Protein AF-A0A535IR71-F1 (afdb_monomer)

Nearest PDB structures (foldseek):
  3nxh-assembly1_A  TM=4.985E-01  e=1.484E-01  Bacillus subtilis subsp. subtilis str. 168
  2p1j-assembly1_A  TM=2.861E-01  e=2.298E-01  Thermotoga maritima MSB8
  2aaj-assembly1_A  TM=6.802E-01  e=7.595E+00  Pseudomonas pavonaceae

Sequence (160 aa):
TYLVLQQDSAELRATGGFIGSIGYLSFDHGKMSPFQPENVYTIDDKSPGGVAPPAPLEKTFHLKTWTLRDSNWSPDFAAAAKQAEFFLQREANKKVDGVIAIDPFFISKILTVTGPVQVPETGDVVDANTFFTTTLNRVEVDPAVGKRFLSYAAKAMFAH

Mean predicted aligned error: 4.23 Å

Secondary structure (DSSP, 8-state):
-EEEEEEETTS--TTSSEEEEEEEE-EETTEEPPPEEEETHHHHTT-SSPBPPPHHHHHHH--SSB-GGGGGGSSSHHHHHHHHHHHHHHHH----SEEEEE-HHHHHHHHHHH--EEETTTTEEE-TTTHHHHHHHHHHH-HHHHHHHHHHHHHHHT--

Structure (mmCIF, N/CA/C/O backbone):
data_AF-A0A535IR71-F1
#
_entry.id   AF-A0A535IR71-F1
#
loop_
_atom_site.group_PDB
_atom_site.id
_atom_site.type_symbol
_atom_site.label_atom_id
_atom_site.label_alt_id
_atom_site.label_comp_id
_atom_site.label_asym_id
_atom_site.label_entity_id
_atom_site.label_seq_id
_atom_site.pdbx_PDB_ins_code
_atom_site.Cartn_x
_atom_site.Cartn_y
_atom_site.Cartn_z
_atom_site.occupancy
_atom_site.B_iso_or_equiv
_atom_site.auth_seq_id
_atom_site.auth_comp_id
_atom_site.auth_asym_id
_atom_site.auth_atom_id
_atom_site.pdbx_PDB_model_num
ATOM 1 N N . THR A 1 1 ? 0.604 -16.572 1.185 1.00 94.19 1 THR A N 1
ATOM 2 C CA . THR A 1 1 ? 0.797 -15.167 1.591 1.00 94.19 1 THR A CA 1
ATOM 3 C C . THR A 1 1 ? 0.439 -14.237 0.458 1.00 94.19 1 THR A C 1
ATOM 5 O O . THR A 1 1 ? 0.900 -14.450 -0.651 1.00 94.19 1 THR A O 1
ATOM 8 N N . TYR A 1 2 ? -0.336 -13.196 0.739 1.00 96.31 2 TYR A N 1
ATOM 9 C CA . TYR A 1 2 ? -0.719 -12.136 -0.188 1.00 96.31 2 TYR A CA 1
ATOM 10 C C . TYR A 1 2 ? 0.106 -10.875 0.069 1.00 96.31 2 TYR A C 1
ATOM 12 O O . TYR A 1 2 ? 0.381 -10.545 1.226 1.00 96.31 2 TYR A O 1
ATOM 20 N N . LEU A 1 3 ? 0.471 -10.167 -0.998 1.00 97.19 3 LEU A N 1
ATOM 21 C CA . LEU A 1 3 ? 1.011 -8.812 -0.920 1.00 97.19 3 LEU A CA 1
ATOM 22 C C . LEU A 1 3 ? -0.153 -7.833 -0.774 1.00 97.19 3 LEU A C 1
ATOM 24 O O . LEU A 1 3 ? -1.076 -7.850 -1.581 1.00 97.19 3 LEU A O 1
ATOM 28 N N . VAL A 1 4 ? -0.102 -6.966 0.228 1.00 95.75 4 VAL A N 1
ATOM 29 C CA . VAL A 1 4 ? -1.074 -5.890 0.418 1.00 95.75 4 VAL A CA 1
ATOM 30 C C . VAL A 1 4 ? -0.415 -4.575 0.027 1.00 95.75 4 VAL A C 1
ATOM 32 O O . VAL A 1 4 ? 0.550 -4.167 0.663 1.00 95.75 4 VAL A O 1
ATOM 35 N N . LEU A 1 5 ? -0.926 -3.918 -1.009 1.00 96.00 5 LEU A N 1
ATOM 36 C CA . LEU A 1 5 ? -0.520 -2.588 -1.448 1.00 96.00 5 LEU A CA 1
ATOM 37 C C . LEU A 1 5 ? -1.384 -1.548 -0.739 1.00 96.00 5 LEU A C 1
ATOM 39 O O . LEU A 1 5 ? -2.609 -1.579 -0.860 1.00 96.00 5 LEU A O 1
ATOM 43 N N . GLN A 1 6 ? -0.758 -0.624 -0.020 1.00 93.31 6 GLN A N 1
ATOM 44 C CA . GLN A 1 6 ? -1.451 0.468 0.654 1.00 93.31 6 GLN A CA 1
ATOM 45 C C . GLN A 1 6 ? -1.312 1.734 -0.195 1.00 93.31 6 GLN A C 1
ATOM 47 O O . GLN A 1 6 ? -0.215 2.274 -0.357 1.00 93.31 6 GLN A O 1
ATOM 52 N N . GLN A 1 7 ? -2.425 2.155 -0.789 1.00 93.62 7 GLN A N 1
ATOM 53 C CA . GLN A 1 7 ? -2.464 3.195 -1.808 1.00 93.62 7 GLN A CA 1
ATOM 54 C C . GLN A 1 7 ? -2.934 4.529 -1.232 1.00 93.62 7 GLN A C 1
ATOM 56 O O . GLN A 1 7 ? -3.946 4.597 -0.538 1.00 93.62 7 GLN A O 1
ATOM 61 N N . ASP A 1 8 ? -2.214 5.596 -1.561 1.00 89.81 8 ASP A N 1
ATOM 62 C CA . ASP A 1 8 ? -2.599 6.968 -1.258 1.00 89.81 8 ASP A CA 1
ATOM 63 C C . ASP A 1 8 ? -3.453 7.543 -2.394 1.00 89.81 8 ASP A C 1
ATOM 65 O O . ASP A 1 8 ? -2.945 7.885 -3.467 1.00 89.81 8 ASP A O 1
ATOM 69 N N . SER A 1 9 ? -4.760 7.653 -2.150 1.00 87.31 9 SER A N 1
ATOM 70 C CA . SER A 1 9 ? -5.725 8.204 -3.107 1.00 87.31 9 SER A CA 1
ATOM 71 C C . SER A 1 9 ? -5.505 9.691 -3.421 1.00 87.31 9 SER A C 1
ATOM 73 O O . SER A 1 9 ? -6.076 10.177 -4.397 1.00 87.31 9 SER A O 1
ATOM 75 N N . ALA A 1 10 ? -4.704 10.422 -2.636 1.00 85.88 10 ALA A N 1
ATOM 76 C CA . ALA A 1 10 ? -4.342 11.809 -2.935 1.00 85.88 10 ALA A CA 1
ATOM 77 C C . ALA A 1 10 ? -3.261 11.910 -4.028 1.00 85.88 10 ALA A C 1
ATOM 79 O O . ALA A 1 10 ? -3.213 12.890 -4.771 1.00 85.88 10 ALA A O 1
ATOM 80 N N . GLU A 1 11 ? -2.430 10.876 -4.184 1.00 87.56 11 GLU A N 1
ATOM 81 C CA . GLU A 1 11 ? -1.396 10.781 -5.216 1.00 87.56 11 GLU A CA 1
ATOM 82 C C . GLU A 1 11 ? -1.814 9.758 -6.286 1.00 87.56 11 GLU A C 1
ATOM 84 O O . GLU A 1 11 ? -1.302 8.641 -6.351 1.00 87.56 11 GLU A O 1
ATOM 89 N N . LEU A 1 12 ? -2.776 10.122 -7.139 1.00 89.12 12 LEU A N 1
ATOM 90 C CA . LEU A 1 12 ? -3.455 9.170 -8.025 1.00 89.12 12 LEU A CA 1
ATOM 91 C C . LEU A 1 12 ? -2.523 8.337 -8.923 1.00 89.12 12 LEU A C 1
ATOM 93 O O . LEU A 1 12 ? -1.589 8.825 -9.570 1.00 89.12 12 LEU A O 1
ATOM 97 N N . ARG A 1 13 ? -2.871 7.052 -9.011 1.00 92.12 13 ARG A N 1
ATOM 98 C CA . ARG A 1 13 ? -2.415 6.073 -10.005 1.00 92.12 13 ARG A CA 1
ATOM 99 C C . ARG A 1 13 ? -3.626 5.285 -10.492 1.00 92.12 13 ARG A C 1
ATOM 101 O O . ARG A 1 13 ? -4.685 5.322 -9.869 1.00 92.12 13 ARG A O 1
ATOM 108 N N . ALA A 1 14 ? -3.474 4.562 -11.597 1.00 91.94 14 ALA A N 1
ATOM 109 C CA . ALA A 1 14 ? -4.601 4.016 -12.349 1.00 91.94 14 ALA A CA 1
ATOM 110 C C . ALA A 1 14 ? -5.514 3.059 -11.552 1.00 91.94 14 ALA A C 1
ATOM 112 O O . ALA A 1 14 ? -6.696 2.965 -11.864 1.00 91.94 14 ALA A O 1
ATOM 113 N N . THR A 1 15 ? -4.997 2.383 -10.520 1.00 93.81 15 THR A N 1
ATOM 114 C CA . THR A 1 15 ? -5.772 1.425 -9.698 1.00 93.81 15 THR A CA 1
ATOM 115 C C . THR A 1 15 ? -6.125 1.921 -8.295 1.00 93.81 15 THR A C 1
ATOM 117 O O . THR A 1 15 ? -6.622 1.135 -7.498 1.00 93.81 15 THR A O 1
ATOM 120 N N . GLY A 1 16 ? -5.891 3.202 -7.994 1.00 90.62 16 GLY A N 1
ATOM 121 C CA . GLY A 1 16 ? -6.318 3.819 -6.735 1.00 90.62 16 GLY A CA 1
ATOM 122 C C . GLY A 1 16 ? -5.404 4.953 -6.291 1.00 90.62 16 GLY A C 1
ATOM 123 O O . GLY A 1 16 ? -5.874 6.062 -6.060 1.00 90.62 16 GLY A O 1
ATOM 124 N N . GLY A 1 17 ? -4.093 4.718 -6.232 1.00 92.88 17 GLY A N 1
ATOM 125 C CA . GLY A 1 17 ? -3.162 5.707 -5.687 1.00 92.88 17 GLY A CA 1
ATOM 126 C C . GLY A 1 17 ? -1.709 5.254 -5.638 1.00 92.88 17 GLY A C 1
ATOM 127 O O . GLY A 1 17 ? -1.391 4.114 -5.978 1.00 92.88 17 GLY A O 1
ATOM 128 N N . PHE A 1 18 ? -0.823 6.150 -5.219 1.00 93.00 18 PHE A N 1
ATOM 129 C CA . PHE A 1 18 ? 0.595 5.868 -5.017 1.00 93.00 18 PHE A CA 1
ATOM 130 C C . PHE A 1 18 ? 0.777 4.809 -3.929 1.00 93.00 18 PHE A C 1
ATOM 132 O O . PHE A 1 18 ? 0.178 4.905 -2.861 1.00 93.00 18 PHE A O 1
ATOM 139 N N . ILE A 1 19 ? 1.611 3.800 -4.172 1.00 94.62 19 ILE A N 1
ATOM 140 C CA . ILE A 1 19 ? 1.853 2.733 -3.197 1.00 94.62 19 ILE A CA 1
ATOM 141 C C . ILE A 1 19 ? 2.943 3.214 -2.235 1.00 94.62 19 ILE A C 1
ATOM 143 O O . ILE A 1 19 ? 4.127 3.084 -2.528 1.00 94.62 19 ILE A O 1
ATOM 147 N N . GLY A 1 20 ? 2.555 3.797 -1.099 1.00 90.69 20 GLY A N 1
ATOM 148 C CA . GLY A 1 20 ? 3.506 4.325 -0.107 1.00 90.69 20 GLY A CA 1
ATOM 149 C C . GLY A 1 20 ? 4.026 3.273 0.875 1.00 90.69 20 GLY A C 1
ATOM 150 O O . GLY A 1 20 ? 5.118 3.400 1.440 1.00 90.69 20 GLY A O 1
ATOM 151 N N . SER A 1 21 ? 3.252 2.214 1.069 1.00 91.44 21 SER A N 1
ATOM 152 C CA . SER A 1 21 ? 3.561 1.121 1.979 1.00 91.44 21 SER A CA 1
ATOM 153 C C . SER A 1 21 ? 2.995 -0.187 1.451 1.00 91.44 21 SER A C 1
ATOM 155 O O . SER A 1 21 ? 2.038 -0.226 0.672 1.00 91.44 21 SER A O 1
ATOM 157 N N . ILE A 1 22 ? 3.625 -1.277 1.866 1.00 94.12 22 ILE A N 1
ATOM 158 C CA . ILE A 1 22 ? 3.168 -2.628 1.578 1.00 94.12 22 ILE A CA 1
ATOM 159 C C . ILE A 1 22 ? 3.072 -3.421 2.874 1.00 94.12 22 ILE A C 1
ATOM 161 O O . ILE A 1 22 ? 3.696 -3.074 3.870 1.00 94.12 22 ILE A O 1
ATOM 165 N N . GLY A 1 23 ? 2.334 -4.518 2.864 1.00 92.69 23 GLY A N 1
ATOM 166 C CA . GLY A 1 23 ? 2.362 -5.500 3.937 1.00 92.69 23 GLY A CA 1
ATOM 167 C C . GLY A 1 23 ? 2.147 -6.903 3.400 1.00 92.69 23 GLY A C 1
ATOM 168 O O . GLY A 1 23 ? 1.863 -7.098 2.218 1.00 92.69 23 GLY A O 1
ATOM 169 N N . TYR A 1 24 ? 2.263 -7.889 4.280 1.00 93.25 24 TYR A N 1
ATOM 170 C CA . TYR A 1 24 ? 2.013 -9.284 3.937 1.00 93.25 24 TYR A CA 1
ATOM 171 C C . TYR A 1 24 ? 0.866 -9.815 4.772 1.00 93.25 24 TYR A C 1
ATOM 173 O O . TYR A 1 24 ? 0.818 -9.620 5.986 1.00 93.25 24 TYR A O 1
ATOM 181 N N . LEU A 1 25 ? -0.042 -10.513 4.103 1.00 91.94 25 LEU A N 1
ATOM 182 C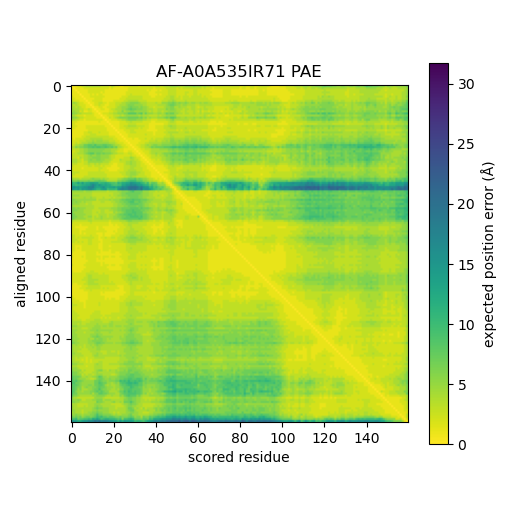 CA . LEU A 1 25 ? -1.185 -11.148 4.727 1.00 91.94 25 LEU A CA 1
ATOM 183 C C . LEU A 1 25 ? -1.106 -12.655 4.506 1.00 91.94 25 LEU A C 1
ATOM 185 O O . LEU A 1 25 ? -1.099 -13.133 3.373 1.00 91.94 25 LEU A O 1
ATOM 189 N N . SER A 1 26 ? -1.043 -13.426 5.582 1.00 93.12 26 SER A N 1
ATOM 190 C CA . SER A 1 26 ? -1.098 -14.884 5.517 1.00 93.12 26 SER A CA 1
ATOM 191 C C . SER A 1 26 ? -2.151 -15.414 6.474 1.00 93.12 26 SER A C 1
ATOM 193 O O . SER A 1 26 ? -2.495 -14.758 7.456 1.00 93.12 26 SER A O 1
ATOM 195 N N . PHE A 1 27 ? -2.679 -16.588 6.152 1.00 91.88 27 PHE A N 1
ATOM 196 C CA . PHE A 1 27 ? -3.644 -17.284 6.982 1.00 91.88 27 PHE A CA 1
ATOM 197 C C . PHE A 1 27 ? -3.086 -18.657 7.310 1.00 91.88 27 PHE A C 1
ATOM 199 O O . PHE A 1 27 ? -2.636 -19.368 6.412 1.00 91.88 27 PHE A O 1
ATOM 206 N N . ASP A 1 28 ? -3.149 -19.024 8.581 1.00 92.25 28 ASP A N 1
ATOM 207 C CA . ASP A 1 28 ? -2.804 -20.351 9.063 1.00 92.25 28 ASP A CA 1
ATOM 208 C C . ASP A 1 28 ? -3.980 -20.896 9.875 1.00 92.25 28 ASP A C 1
ATOM 210 O O . ASP A 1 28 ? -4.424 -20.268 10.836 1.00 92.25 28 ASP A O 1
ATOM 214 N N . HIS A 1 29 ? -4.552 -22.021 9.440 1.00 93.50 29 HIS A N 1
ATOM 215 C CA . HIS A 1 29 ? -5.741 -22.630 10.056 1.00 93.50 29 HIS A CA 1
ATOM 216 C C . HIS A 1 29 ? -6.897 -21.633 10.317 1.00 93.50 29 HIS A C 1
ATOM 218 O O . HIS A 1 29 ? -7.552 -21.669 11.358 1.00 93.50 29 HIS A O 1
ATOM 224 N N . GLY A 1 30 ? -7.134 -20.712 9.375 1.00 88.69 30 GLY A N 1
ATOM 225 C CA . GLY A 1 30 ? -8.180 -19.685 9.472 1.00 88.69 30 GLY A CA 1
ATOM 226 C C . GLY A 1 30 ? -7.822 -18.470 10.336 1.00 88.69 30 GLY A C 1
ATOM 227 O O . GLY A 1 30 ? -8.621 -17.543 10.429 1.00 88.69 30 GLY A O 1
ATOM 228 N N . LYS A 1 31 ? -6.627 -18.431 10.934 1.00 87.81 31 LYS A N 1
ATOM 229 C CA . LYS A 1 31 ? -6.128 -17.275 11.684 1.00 87.81 31 LYS A CA 1
ATOM 230 C C . LYS A 1 31 ? -5.238 -16.414 10.807 1.00 87.81 31 LYS A C 1
ATOM 232 O O . LYS A 1 31 ? -4.312 -16.911 10.171 1.00 87.81 31 LYS A O 1
ATOM 237 N N . MET A 1 32 ? -5.517 -15.118 10.795 1.00 87.69 32 MET A N 1
ATOM 238 C CA . MET A 1 32 ? -4.693 -14.125 10.119 1.00 87.69 32 MET A CA 1
ATOM 239 C C . MET A 1 32 ? -3.380 -13.913 10.885 1.00 87.69 32 MET A C 1
ATOM 241 O O . MET A 1 32 ? -3.382 -13.762 12.106 1.00 87.69 32 MET A O 1
ATOM 245 N N . SER A 1 33 ? -2.254 -13.886 10.172 1.00 87.62 33 SER A N 1
ATOM 246 C CA . SER A 1 33 ? -0.971 -13.459 10.736 1.00 87.62 33 SER A CA 1
ATOM 247 C C . SER A 1 33 ? -0.997 -11.964 11.072 1.00 87.62 33 SER A C 1
ATOM 249 O O . SER A 1 33 ? -1.605 -11.208 10.307 1.00 87.62 33 SER A O 1
ATOM 251 N N . PRO A 1 34 ? -0.276 -11.500 12.112 1.00 83.81 34 PRO A N 1
ATOM 252 C CA . PRO A 1 34 ? -0.165 -10.075 12.409 1.00 83.81 34 PRO A CA 1
ATOM 253 C C . PRO A 1 34 ? 0.246 -9.271 11.173 1.00 83.81 34 PRO A C 1
ATOM 255 O O . PRO A 1 34 ? 1.237 -9.598 10.515 1.00 83.81 34 PRO A O 1
ATOM 258 N N . PHE A 1 35 ? -0.516 -8.224 10.856 1.00 83.75 35 PHE A N 1
ATOM 259 C CA . PHE A 1 35 ? -0.213 -7.370 9.715 1.00 83.75 35 PHE A CA 1
ATOM 260 C C . PHE A 1 35 ? 0.999 -6.492 10.036 1.00 83.75 35 PHE A C 1
ATOM 262 O O . PHE A 1 35 ? 0.962 -5.666 10.949 1.00 83.75 35 PHE A O 1
ATOM 269 N N . GLN A 1 36 ? 2.084 -6.689 9.289 1.00 80.88 36 GLN A N 1
ATOM 270 C CA . GLN A 1 36 ? 3.324 -5.931 9.439 1.00 80.88 36 GLN A CA 1
ATOM 271 C C . GLN A 1 36 ? 3.562 -5.096 8.183 1.00 80.88 36 GLN A C 1
ATOM 273 O O . GLN A 1 36 ? 4.084 -5.616 7.194 1.00 80.88 36 GLN A O 1
ATOM 278 N N . PRO A 1 37 ? 3.146 -3.824 8.195 1.00 85.25 37 PRO A N 1
ATOM 279 C CA . PRO A 1 37 ? 3.408 -2.934 7.086 1.00 85.25 37 PRO A CA 1
ATOM 280 C C . PRO A 1 37 ? 4.866 -2.464 7.088 1.00 85.25 37 PRO A C 1
ATOM 282 O O . PRO A 1 37 ? 5.453 -2.187 8.136 1.00 85.25 37 PRO A O 1
ATOM 285 N N . GLU A 1 38 ? 5.432 -2.325 5.899 1.00 87.69 38 GLU A N 1
ATOM 286 C CA . GLU A 1 38 ? 6.741 -1.744 5.642 1.00 87.69 38 GLU A CA 1
ATOM 287 C C . GLU A 1 38 ? 6.630 -0.629 4.599 1.00 87.69 38 GLU A C 1
ATOM 289 O O . GLU A 1 38 ? 5.764 -0.632 3.722 1.00 87.69 38 GLU A O 1
ATOM 294 N N . ASN A 1 39 ? 7.498 0.372 4.719 1.00 89.31 39 ASN A N 1
ATOM 295 C CA . ASN A 1 39 ? 7.561 1.448 3.742 1.00 89.31 39 ASN A CA 1
ATOM 296 C C . ASN A 1 39 ? 8.084 0.888 2.409 1.00 89.31 39 ASN A C 1
ATOM 298 O O . ASN A 1 39 ? 9.090 0.187 2.411 1.00 89.31 39 ASN A O 1
ATOM 302 N N . VAL A 1 40 ? 7.448 1.227 1.283 1.00 92.19 40 VAL A N 1
ATOM 303 C CA . VAL A 1 40 ? 7.838 0.705 -0.039 1.00 92.19 40 VAL A CA 1
ATOM 304 C C . VAL A 1 40 ? 9.313 0.971 -0.383 1.00 92.19 40 VAL A C 1
ATOM 306 O O . VAL A 1 40 ? 9.951 0.148 -1.032 1.00 92.19 40 VAL A O 1
ATOM 309 N N . TYR A 1 41 ? 9.898 2.065 0.119 1.00 90.69 41 TYR A N 1
ATOM 310 C CA . TYR A 1 41 ? 11.302 2.407 -0.116 1.00 90.69 41 TYR A CA 1
ATOM 311 C C . TYR A 1 41 ? 12.270 1.359 0.462 1.00 90.69 41 TYR A C 1
ATOM 313 O O . TYR A 1 41 ? 13.347 1.161 -0.088 1.00 90.69 41 TYR A O 1
ATOM 321 N N . THR A 1 42 ? 11.882 0.601 1.502 1.00 90.50 42 THR A N 1
ATOM 322 C CA . THR A 1 42 ? 12.718 -0.501 2.031 1.00 90.50 42 THR A CA 1
ATOM 323 C C . THR A 1 42 ? 12.873 -1.659 1.043 1.00 90.50 42 THR A C 1
ATOM 325 O O . THR A 1 42 ? 13.736 -2.527 1.238 1.00 90.50 42 THR A O 1
ATOM 328 N N . ILE A 1 43 ? 12.018 -1.697 0.021 1.00 91.56 43 ILE A N 1
ATOM 329 C CA . ILE A 1 43 ? 12.033 -2.652 -1.081 1.00 91.56 43 ILE A CA 1
ATOM 330 C C . ILE A 1 43 ? 12.708 -2.015 -2.288 1.00 91.56 43 ILE A C 1
ATOM 332 O O . ILE A 1 43 ? 13.716 -2.546 -2.746 1.00 91.56 43 ILE A O 1
ATOM 336 N N . ASP A 1 44 ? 12.236 -0.843 -2.718 1.00 91.44 44 ASP A N 1
ATOM 337 C CA . ASP A 1 44 ? 12.759 -0.144 -3.895 1.00 91.44 44 ASP A CA 1
ATOM 338 C C . ASP A 1 44 ? 14.280 0.108 -3.811 1.00 91.44 44 ASP A C 1
ATOM 340 O O . ASP A 1 44 ? 14.995 -0.076 -4.799 1.00 91.44 44 ASP A O 1
ATOM 344 N N . ASP A 1 45 ? 14.806 0.467 -2.632 1.00 87.75 45 ASP A N 1
ATOM 345 C CA . ASP A 1 45 ? 16.235 0.767 -2.432 1.00 87.75 45 ASP A CA 1
ATOM 346 C C . ASP A 1 45 ? 17.146 -0.466 -2.599 1.00 87.75 45 ASP A C 1
ATOM 348 O O . ASP A 1 45 ? 18.363 -0.336 -2.738 1.00 87.75 45 ASP A O 1
ATOM 352 N N . LYS A 1 46 ? 16.575 -1.678 -2.609 1.00 85.31 46 LYS A N 1
ATOM 353 C CA . LYS A 1 46 ? 17.300 -2.939 -2.846 1.00 85.31 46 LYS A CA 1
ATOM 354 C C . LYS A 1 46 ? 17.360 -3.324 -4.325 1.00 85.31 46 LYS A C 1
ATOM 356 O O . LYS A 1 46 ? 17.937 -4.360 -4.659 1.00 85.31 46 LYS A O 1
ATOM 361 N N . SER A 1 47 ? 16.761 -2.531 -5.215 1.00 77.38 47 SER A N 1
ATOM 362 C CA . SER A 1 47 ? 16.656 -2.870 -6.633 1.00 77.38 47 SER A CA 1
ATOM 363 C C . SER A 1 47 ? 18.050 -3.009 -7.276 1.00 77.38 47 SER A C 1
ATOM 365 O O . SER A 1 47 ? 18.819 -2.046 -7.287 1.00 77.38 47 SER A O 1
ATOM 367 N N . PRO A 1 48 ? 18.407 -4.175 -7.857 1.00 69.25 48 PRO A N 1
ATOM 368 C CA . PRO A 1 48 ? 19.765 -4.475 -8.341 1.00 69.25 48 PRO A CA 1
ATOM 369 C C . PRO A 1 48 ? 20.139 -3.757 -9.658 1.00 69.25 48 PRO A C 1
ATOM 371 O O . PRO A 1 48 ? 21.033 -4.187 -10.384 1.00 69.25 48 PRO A O 1
ATOM 374 N N . GLY A 1 49 ? 19.428 -2.683 -10.003 1.00 69.88 49 GLY A N 1
ATOM 375 C CA . GLY A 1 49 ? 19.520 -1.948 -11.262 1.00 69.88 49 GLY A CA 1
ATOM 376 C C . GLY A 1 49 ? 18.130 -1.532 -11.741 1.00 69.88 49 GLY A C 1
ATOM 377 O O . GLY A 1 49 ? 17.182 -2.320 -11.661 1.00 69.88 49 GLY A O 1
ATOM 378 N N . GLY A 1 50 ? 18.003 -0.299 -12.233 1.00 77.44 50 GLY A N 1
ATOM 379 C CA . GLY A 1 50 ? 16.705 0.298 -12.535 1.00 77.44 50 GLY A CA 1
ATOM 380 C C . GLY A 1 50 ? 16.003 -0.319 -13.745 1.00 77.44 50 GLY A C 1
ATOM 38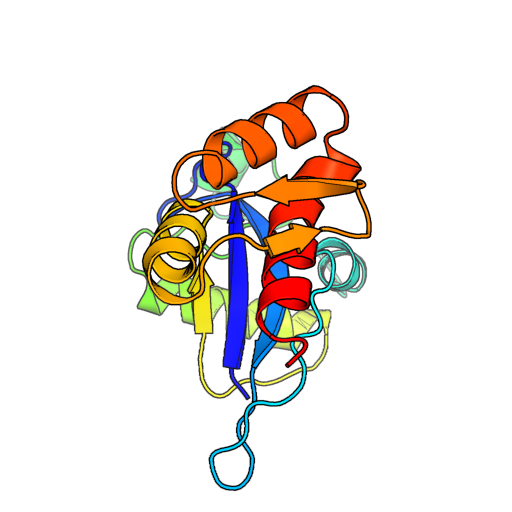1 O O . GLY A 1 50 ? 16.613 -0.508 -14.797 1.00 77.44 50 GLY A O 1
ATOM 382 N N . VAL A 1 51 ? 14.710 -0.620 -13.606 1.00 91.19 51 VAL A N 1
ATOM 383 C CA . VAL A 1 51 ? 13.839 -0.924 -14.750 1.00 91.19 51 VAL A CA 1
ATOM 384 C C . VAL A 1 51 ? 13.436 0.399 -15.392 1.00 91.19 51 VAL A C 1
ATOM 386 O O . VAL A 1 51 ? 13.028 1.322 -14.690 1.00 91.19 51 VAL A O 1
ATOM 389 N N . ALA A 1 52 ? 13.559 0.509 -16.715 1.00 92.56 52 ALA A N 1
ATOM 390 C CA . ALA A 1 52 ? 13.114 1.706 -17.418 1.00 92.56 52 ALA A CA 1
ATOM 391 C C . ALA A 1 52 ? 11.583 1.845 -17.288 1.00 92.56 52 ALA A C 1
ATOM 393 O O . ALA A 1 52 ? 10.864 0.878 -17.569 1.00 92.56 52 ALA A O 1
ATOM 394 N N . PRO A 1 53 ? 11.067 3.007 -16.858 1.00 92.56 53 PRO A N 1
ATOM 395 C CA . PRO A 1 53 ? 9.631 3.224 -16.800 1.00 92.56 53 PRO A CA 1
ATOM 396 C C . PRO A 1 53 ? 9.010 3.271 -18.200 1.00 92.56 53 PRO A C 1
ATOM 398 O O . PRO A 1 53 ? 9.668 3.670 -19.163 1.00 92.56 53 PRO A O 1
ATOM 401 N N . PRO A 1 54 ? 7.723 2.905 -18.340 1.00 91.56 54 PRO A N 1
ATOM 402 C CA . PRO A 1 54 ? 6.972 3.201 -19.551 1.00 91.56 54 PRO A CA 1
ATOM 403 C C . PRO A 1 54 ? 7.055 4.697 -19.878 1.00 91.56 54 PRO A C 1
ATOM 405 O O . PRO A 1 54 ? 6.907 5.528 -18.984 1.00 91.56 54 PRO A O 1
ATOM 408 N N . ALA A 1 55 ? 7.221 5.054 -21.154 1.00 93.06 55 ALA A N 1
ATOM 409 C CA . ALA A 1 55 ? 7.417 6.451 -21.5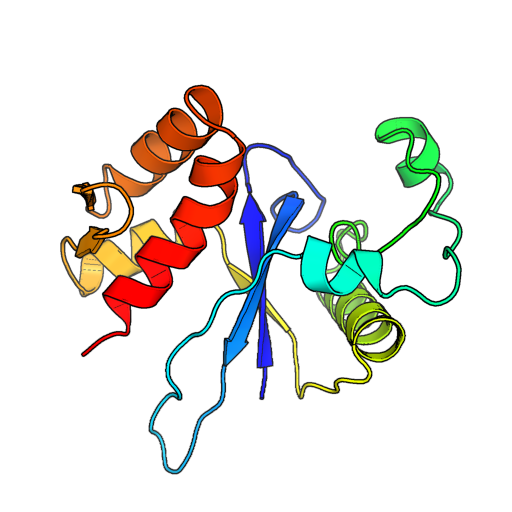61 1.00 93.06 55 ALA A CA 1
ATOM 410 C C . ALA A 1 55 ? 6.352 7.438 -21.024 1.00 93.06 55 ALA A C 1
ATOM 412 O O . ALA A 1 55 ? 6.713 8.563 -20.681 1.00 93.06 55 ALA A O 1
ATOM 413 N N . PRO A 1 56 ? 5.054 7.079 -20.915 1.00 90.69 56 PRO A N 1
ATOM 414 C CA . PRO A 1 56 ? 4.080 7.946 -20.253 1.00 90.69 56 PRO A CA 1
ATOM 415 C C . PRO A 1 56 ? 4.381 8.166 -18.765 1.00 90.69 56 PRO A C 1
ATOM 417 O O . PRO A 1 56 ? 4.355 9.300 -18.303 1.00 90.69 56 PRO A O 1
ATOM 420 N N . LEU A 1 57 ? 4.726 7.103 -18.035 1.00 88.75 57 LEU A N 1
ATOM 421 C CA . LEU A 1 57 ? 5.056 7.162 -16.613 1.00 88.75 57 LEU A CA 1
ATOM 422 C C . LEU A 1 57 ? 6.320 8.013 -16.374 1.00 88.75 57 LEU A C 1
ATOM 424 O O . LEU A 1 57 ? 6.333 8.865 -15.487 1.00 88.75 57 LEU A O 1
ATOM 428 N N . GLU A 1 58 ? 7.345 7.836 -17.215 1.00 91.69 58 GLU A N 1
ATOM 429 C CA . GLU A 1 58 ? 8.560 8.662 -17.225 1.00 91.69 58 GLU A CA 1
ATOM 430 C C . GLU A 1 58 ? 8.233 10.147 -17.421 1.00 91.69 58 GLU A C 1
ATOM 432 O O . GLU A 1 58 ? 8.706 10.998 -16.672 1.00 91.69 58 GLU A O 1
ATOM 437 N N . LYS A 1 59 ? 7.398 10.475 -18.412 1.00 90.94 59 LYS A N 1
ATOM 438 C CA . LYS A 1 59 ? 7.058 11.866 -18.744 1.00 90.94 59 LYS A CA 1
ATOM 439 C C . LYS A 1 59 ? 6.183 12.531 -17.688 1.00 90.94 59 LYS A C 1
ATOM 441 O O . LYS A 1 59 ? 6.388 13.706 -17.407 1.00 90.94 59 LYS A O 1
ATOM 446 N N . THR A 1 60 ? 5.212 11.805 -17.137 1.00 87.62 60 THR A N 1
ATOM 447 C CA . THR A 1 60 ? 4.234 12.352 -16.188 1.00 87.62 60 THR A CA 1
ATOM 448 C C . THR A 1 60 ? 4.826 12.552 -14.797 1.00 87.62 60 THR A C 1
ATOM 450 O O . THR A 1 60 ? 4.531 13.558 -14.162 1.00 87.62 60 THR A O 1
ATOM 453 N N . PHE A 1 61 ? 5.663 11.623 -14.325 1.00 86.94 61 PHE A N 1
ATOM 454 C CA . PHE A 1 61 ? 6.195 11.649 -12.955 1.00 86.94 61 PHE A CA 1
ATOM 455 C C . PHE A 1 61 ? 7.710 11.867 -12.883 1.00 86.94 61 PHE A C 1
ATOM 457 O O . PHE A 1 61 ? 8.286 11.813 -11.798 1.00 86.94 61 PHE A O 1
ATOM 464 N N . HIS A 1 62 ? 8.370 12.102 -14.022 1.00 89.94 62 HIS A N 1
ATOM 465 C CA . HIS A 1 62 ? 9.821 12.311 -14.122 1.00 89.94 62 HIS A CA 1
ATOM 466 C C . HIS A 1 62 ? 10.643 11.178 -13.491 1.00 89.94 62 HIS A C 1
ATOM 468 O O . HIS A 1 62 ? 11.738 11.386 -12.959 1.00 89.94 62 HIS A O 1
ATOM 474 N N . LEU A 1 63 ? 10.103 9.959 -13.544 1.00 88.38 63 LEU A N 1
ATOM 475 C CA . LEU A 1 63 ? 10.737 8.779 -12.978 1.00 88.38 63 LEU A CA 1
ATOM 476 C C . LEU A 1 63 ? 11.866 8.311 -13.889 1.00 88.38 63 LEU A C 1
ATOM 478 O O . LEU A 1 63 ? 11.656 8.059 -15.067 1.00 88.38 63 LEU A O 1
ATOM 482 N N . LYS A 1 64 ? 13.060 8.145 -13.319 1.00 89.31 64 LYS A N 1
ATOM 483 C CA . LYS A 1 64 ? 14.205 7.524 -14.008 1.00 89.31 64 LYS A CA 1
ATOM 484 C C . LYS A 1 64 ? 14.223 6.005 -13.864 1.00 89.31 64 LYS A C 1
ATOM 486 O O . LYS A 1 64 ? 14.836 5.314 -14.670 1.00 89.31 64 LYS A O 1
ATOM 491 N N . THR A 1 65 ? 13.548 5.510 -12.832 1.00 91.31 65 THR A N 1
ATOM 492 C CA . THR A 1 65 ? 13.487 4.099 -12.480 1.00 91.31 65 THR A CA 1
ATOM 493 C C . THR A 1 65 ? 12.056 3.742 -12.133 1.00 91.31 65 THR A C 1
ATOM 495 O O . THR A 1 65 ? 11.395 4.467 -11.390 1.00 91.31 65 THR A O 1
ATOM 498 N N . TRP A 1 66 ? 11.604 2.615 -12.664 1.00 93.94 66 TRP A N 1
ATOM 499 C CA 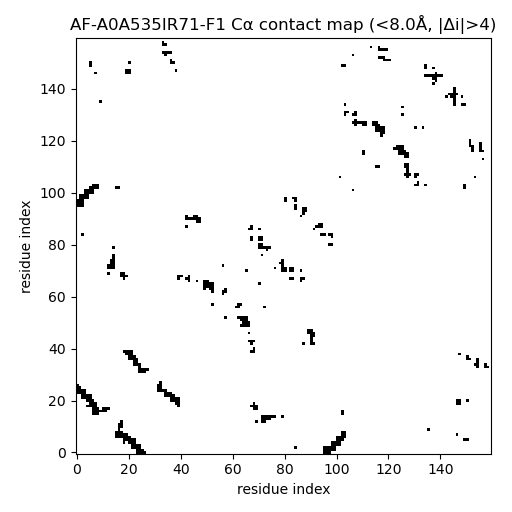. TRP A 1 66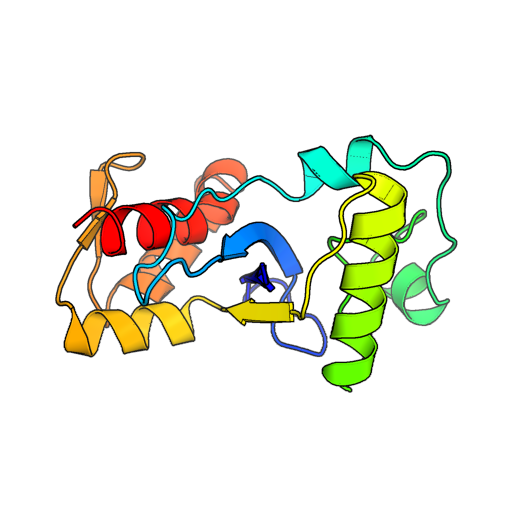 ? 10.353 1.980 -12.301 1.00 93.94 66 TRP A CA 1
ATOM 500 C C . TRP A 1 66 ? 10.604 0.937 -11.218 1.00 93.94 66 TRP A C 1
ATOM 502 O O . TRP A 1 66 ? 11.504 0.107 -11.362 1.00 93.94 66 TRP A O 1
ATOM 512 N N . THR A 1 67 ? 9.825 1.014 -10.147 1.00 94.88 67 THR A N 1
ATOM 513 C CA . THR A 1 67 ? 9.938 0.175 -8.948 1.00 94.88 67 THR A CA 1
ATOM 514 C C . THR A 1 67 ? 8.549 -0.225 -8.451 1.00 94.88 67 THR A C 1
ATOM 516 O O . THR A 1 67 ? 7.528 0.157 -9.044 1.00 94.88 67 THR A O 1
ATOM 519 N N . LEU A 1 68 ? 8.487 -0.980 -7.349 1.00 95.75 68 LEU A N 1
ATOM 520 C CA . LEU A 1 68 ? 7.237 -1.470 -6.773 1.00 95.75 68 LEU A CA 1
ATOM 521 C C . LEU A 1 68 ? 6.220 -0.350 -6.501 1.00 95.75 68 LEU A C 1
ATOM 523 O O . LEU A 1 68 ? 5.028 -0.542 -6.760 1.00 95.75 68 LEU A O 1
ATOM 527 N N . ARG A 1 69 ? 6.672 0.829 -6.056 1.00 94.19 69 ARG A N 1
ATOM 528 C CA . ARG A 1 69 ? 5.792 1.955 -5.683 1.00 94.19 69 ARG A CA 1
ATOM 529 C C . ARG A 1 69 ? 4.911 2.505 -6.817 1.00 94.19 69 ARG A C 1
ATOM 531 O O . ARG A 1 69 ? 3.849 3.066 -6.561 1.00 94.19 69 ARG A O 1
ATOM 538 N N . ASP A 1 70 ? 5.353 2.336 -8.065 1.00 94.38 70 ASP A N 1
ATOM 539 C CA . ASP A 1 70 ? 4.668 2.799 -9.281 1.00 94.38 70 ASP A CA 1
ATOM 540 C C . ASP A 1 70 ? 4.260 1.613 -10.184 1.00 94.38 70 ASP A C 1
ATOM 542 O O . ASP A 1 70 ? 3.915 1.783 -11.358 1.00 94.38 70 ASP A O 1
ATOM 546 N N . SER A 1 71 ? 4.296 0.383 -9.655 1.00 95.69 71 SER A N 1
ATOM 547 C CA . SER A 1 71 ? 3.928 -0.849 -10.376 1.00 95.69 71 SER A CA 1
ATOM 548 C C . SER A 1 71 ? 2.479 -0.855 -10.876 1.00 95.69 71 SER A C 1
ATOM 550 O O . SER A 1 71 ? 2.136 -1.573 -11.816 1.00 95.69 71 SER A O 1
ATOM 552 N N . ASN A 1 72 ? 1.637 0.005 -10.308 1.00 95.62 72 ASN A N 1
ATOM 553 C CA . ASN A 1 72 ? 0.220 0.120 -10.605 1.00 95.62 72 ASN A CA 1
ATOM 554 C C . ASN A 1 72 ? -0.134 1.167 -11.677 1.00 95.62 72 ASN A C 1
ATOM 556 O O . ASN A 1 72 ? -1.219 1.753 -11.655 1.00 95.62 72 ASN A O 1
ATOM 560 N N . TRP A 1 73 ? 0.777 1.384 -12.629 1.00 92.12 73 TRP A N 1
ATOM 561 C CA . TRP A 1 73 ? 0.557 2.253 -13.788 1.00 92.12 73 TRP A CA 1
ATOM 562 C C . TRP A 1 73 ? -0.568 1.762 -14.718 1.00 92.12 73 TRP A C 1
ATOM 564 O O . TRP A 1 73 ? -1.302 2.570 -15.283 1.00 92.12 73 TRP A O 1
ATOM 574 N N . SER A 1 74 ? -0.714 0.443 -14.884 1.00 93.88 74 SER A N 1
ATOM 575 C CA . SER A 1 74 ? -1.785 -0.143 -15.701 1.00 93.88 74 SER A CA 1
ATOM 576 C C . SER A 1 74 ? -3.160 0.071 -15.050 1.00 93.88 74 SER A C 1
ATOM 578 O O . SER A 1 74 ? -3.288 -0.210 -13.860 1.00 93.88 74 SER A O 1
ATOM 580 N N . PRO A 1 75 ? -4.204 0.476 -15.802 1.00 94.50 75 PRO A N 1
ATOM 581 C CA . PRO A 1 75 ? -5.575 0.524 -15.286 1.00 94.50 75 PRO A CA 1
ATOM 582 C C . PRO A 1 75 ? -6.197 -0.869 -15.110 1.00 94.50 75 PRO A C 1
ATOM 584 O O . PRO A 1 75 ? -7.135 -1.032 -14.335 1.00 94.50 75 PRO A O 1
ATOM 587 N N . ASP A 1 76 ? -5.683 -1.886 -15.809 1.00 97.25 76 ASP A N 1
ATOM 588 C CA . ASP A 1 76 ? -6.038 -3.281 -15.554 1.00 97.25 76 ASP A CA 1
ATOM 589 C C . ASP A 1 76 ? -5.354 -3.737 -14.257 1.00 97.25 76 ASP A C 1
ATOM 591 O O . ASP A 1 76 ? -4.120 -3.822 -14.196 1.00 97.25 76 ASP A O 1
ATOM 595 N N . PHE A 1 77 ? -6.160 -4.023 -13.228 1.00 97.44 77 PHE A N 1
ATOM 596 C CA . PHE A 1 77 ? -5.660 -4.428 -11.915 1.00 97.44 77 PHE A CA 1
ATOM 597 C C . PHE A 1 77 ? -4.906 -5.760 -11.952 1.00 97.44 77 PHE A C 1
ATOM 599 O O . PHE A 1 77 ? -3.914 -5.906 -11.246 1.00 97.44 77 PHE A O 1
ATOM 606 N N . ALA A 1 78 ? -5.311 -6.723 -12.783 1.00 97.75 78 ALA A N 1
ATOM 607 C CA . ALA A 1 78 ? -4.606 -7.998 -12.884 1.00 97.75 78 ALA A CA 1
ATOM 608 C C . ALA A 1 78 ? -3.211 -7.810 -13.502 1.00 97.75 78 ALA A C 1
ATOM 610 O O . ALA A 1 78 ? -2.250 -8.457 -13.081 1.00 97.75 78 ALA A O 1
ATOM 611 N N . ALA A 1 79 ? -3.073 -6.899 -14.467 1.00 97.56 79 ALA A N 1
ATOM 612 C CA . ALA A 1 79 ? -1.773 -6.515 -15.009 1.00 97.56 79 ALA A CA 1
ATOM 613 C C . ALA A 1 79 ? -0.922 -5.748 -13.979 1.00 97.56 79 ALA A C 1
ATOM 615 O O . ALA A 1 79 ? 0.258 -6.060 -13.814 1.00 97.56 79 ALA A O 1
ATOM 616 N N . ALA A 1 80 ? -1.515 -4.799 -13.246 1.00 97.69 80 ALA A N 1
ATOM 617 C CA . ALA A 1 80 ? -0.843 -4.073 -12.164 1.00 97.69 80 ALA A CA 1
ATOM 618 C C . ALA A 1 80 ? -0.367 -5.009 -11.036 1.00 97.69 80 ALA A C 1
ATOM 620 O O . ALA A 1 80 ? 0.761 -4.889 -10.565 1.00 97.69 80 ALA A O 1
ATOM 621 N N . ALA A 1 81 ? -1.191 -5.983 -10.643 1.00 98.31 81 ALA A N 1
ATOM 622 C CA . ALA A 1 81 ? -0.859 -6.991 -9.641 1.00 98.31 81 ALA A CA 1
ATOM 623 C C . ALA A 1 81 ? 0.353 -7.831 -10.068 1.00 98.31 81 ALA A C 1
ATOM 625 O O . ALA A 1 81 ? 1.322 -7.935 -9.320 1.00 98.31 81 ALA A O 1
ATOM 626 N N . LYS A 1 82 ? 0.358 -8.346 -11.305 1.00 98.12 82 LYS A N 1
ATOM 627 C CA . LYS A 1 82 ? 1.510 -9.085 -11.853 1.00 98.12 82 LYS A CA 1
ATOM 628 C C . LYS A 1 82 ? 2.781 -8.238 -11.889 1.00 98.12 82 LYS A C 1
ATOM 630 O O . LYS A 1 82 ? 3.875 -8.744 -11.647 1.00 98.12 82 LYS A O 1
ATOM 635 N N . GLN A 1 83 ? 2.652 -6.946 -12.185 1.00 97.69 83 GLN A N 1
ATOM 636 C CA . GLN A 1 83 ? 3.783 -6.024 -12.167 1.00 97.69 83 GLN A CA 1
ATOM 637 C C . GLN A 1 83 ? 4.322 -5.807 -10.745 1.00 97.69 83 GLN A C 1
ATOM 639 O O . GLN A 1 83 ? 5.538 -5.773 -10.551 1.00 97.69 83 GLN A O 1
ATOM 644 N N . ALA A 1 84 ? 3.442 -5.700 -9.747 1.00 98.00 84 ALA A N 1
ATOM 645 C CA . ALA A 1 84 ? 3.834 -5.613 -8.343 1.00 98.00 84 ALA A CA 1
ATOM 646 C C . ALA A 1 84 ? 4.551 -6.892 -7.876 1.00 98.00 84 ALA A C 1
ATOM 648 O O . ALA A 1 84 ? 5.606 -6.813 -7.249 1.00 98.00 84 ALA A O 1
ATOM 649 N N . GLU A 1 85 ? 4.045 -8.072 -8.245 1.00 98.06 85 GLU A N 1
ATOM 650 C CA . GLU A 1 85 ? 4.698 -9.362 -7.970 1.00 98.06 85 GLU A CA 1
ATOM 651 C C . GLU A 1 85 ? 6.089 -9.450 -8.608 1.00 98.06 85 GLU A C 1
ATOM 653 O O . GLU A 1 85 ? 7.042 -9.892 -7.962 1.00 98.06 85 GLU A O 1
ATOM 658 N N . PHE A 1 86 ? 6.229 -8.985 -9.855 1.00 96.81 86 PHE A N 1
ATOM 659 C CA . PHE A 1 86 ? 7.516 -8.915 -10.544 1.00 96.81 86 PHE A CA 1
ATOM 660 C C . PHE A 1 86 ? 8.531 -8.061 -9.773 1.00 96.81 86 PHE A C 1
ATOM 662 O O . PHE A 1 86 ? 9.656 -8.513 -9.541 1.00 96.81 86 PHE A O 1
ATOM 669 N N . PHE A 1 87 ? 8.147 -6.850 -9.355 1.00 96.62 87 PHE A N 1
ATOM 670 C CA . PHE A 1 87 ? 9.046 -5.970 -8.606 1.00 96.62 87 PHE A CA 1
ATOM 671 C C . PHE A 1 87 ? 9.371 -6.531 -7.226 1.00 96.62 87 PHE A C 1
ATOM 673 O O . PHE A 1 87 ? 10.540 -6.575 -6.859 1.00 96.62 87 PHE A O 1
ATOM 680 N N . LEU A 1 88 ? 8.388 -7.072 -6.507 1.00 96.00 88 LEU A N 1
ATOM 681 C CA . LEU A 1 88 ? 8.624 -7.704 -5.212 1.00 96.00 88 LEU A CA 1
ATOM 682 C C . LEU A 1 88 ? 9.633 -8.864 -5.313 1.00 96.00 88 LEU A C 1
ATOM 684 O O . LEU A 1 88 ? 10.560 -8.968 -4.505 1.00 96.00 88 LEU A O 1
ATOM 688 N N . GLN A 1 89 ? 9.492 -9.723 -6.324 1.00 95.25 89 GLN A N 1
ATOM 689 C CA . GLN A 1 89 ? 10.432 -10.816 -6.567 1.00 95.25 89 GLN A CA 1
ATOM 690 C C . GLN A 1 89 ? 11.822 -10.296 -6.949 1.00 95.25 89 GLN A C 1
ATOM 692 O O . GLN A 1 89 ? 12.828 -10.859 -6.518 1.00 95.25 89 GLN A O 1
ATOM 697 N N . ARG A 1 90 ? 11.908 -9.237 -7.751 1.00 93.25 90 ARG A N 1
ATOM 698 C CA . ARG A 1 90 ? 13.187 -8.661 -8.182 1.00 93.25 90 ARG A CA 1
ATOM 699 C C . ARG A 1 90 ? 13.928 -7.959 -7.042 1.00 93.25 90 ARG A C 1
ATOM 701 O O . ARG A 1 90 ? 15.139 -8.108 -6.932 1.00 93.25 90 ARG A O 1
ATOM 708 N N . GLU A 1 91 ? 13.214 -7.185 -6.237 1.00 93.25 91 GLU A N 1
ATOM 709 C CA . GLU A 1 91 ? 13.784 -6.229 -5.280 1.00 93.25 91 GLU A CA 1
ATOM 710 C C . GLU A 1 91 ? 13.918 -6.825 -3.874 1.00 93.25 91 GLU A C 1
ATOM 712 O O . GLU A 1 91 ? 14.840 -6.489 -3.135 1.00 93.25 91 GLU A O 1
ATOM 717 N N . ALA A 1 92 ? 13.048 -7.772 -3.509 1.00 92.50 92 ALA A N 1
ATOM 718 C CA . ALA A 1 92 ? 13.065 -8.421 -2.198 1.00 92.50 92 ALA A CA 1
ATOM 719 C C . ALA A 1 92 ? 13.282 -9.939 -2.245 1.00 92.50 92 ALA A C 1
ATOM 721 O O . ALA A 1 92 ? 13.348 -10.563 -1.186 1.00 92.50 92 ALA A O 1
ATOM 722 N N . ASN A 1 93 ? 13.376 -10.547 -3.435 1.00 93.62 93 ASN A N 1
ATOM 723 C CA . ASN A 1 93 ? 13.428 -12.004 -3.612 1.00 93.62 93 ASN A CA 1
ATOM 724 C C . ASN A 1 93 ? 12.267 -12.744 -2.914 1.00 93.62 93 ASN A C 1
ATOM 726 O O . ASN A 1 93 ? 12.439 -13.843 -2.385 1.00 93.62 93 ASN A O 1
ATOM 730 N N . LYS A 1 94 ? 11.079 -12.123 -2.887 1.00 94.38 94 LYS A N 1
ATOM 731 C CA . LYS A 1 94 ? 9.866 -12.671 -2.265 1.00 94.38 94 LYS A CA 1
ATOM 732 C C . LYS A 1 94 ? 8.825 -13.034 -3.324 1.00 94.38 94 LYS A C 1
ATOM 734 O O . LYS A 1 94 ? 8.619 -12.288 -4.277 1.00 94.38 94 LYS A O 1
ATOM 739 N N . LYS A 1 95 ? 8.125 -14.150 -3.102 1.00 96.75 95 LYS A N 1
ATOM 740 C CA . LYS A 1 95 ? 6.936 -14.567 -3.862 1.00 96.75 95 LYS A CA 1
ATOM 741 C C . LYS A 1 95 ? 5.693 -14.446 -2.996 1.00 96.75 95 LYS A C 1
ATOM 743 O O . LYS A 1 95 ? 5.762 -14.651 -1.785 1.00 96.75 95 LYS A O 1
ATOM 748 N N . VAL A 1 96 ? 4.571 -14.152 -3.635 1.00 97.19 96 VAL A N 1
ATOM 749 C CA . VAL A 1 96 ? 3.240 -14.132 -3.026 1.00 97.19 96 VAL A CA 1
ATOM 750 C C . VAL A 1 96 ? 2.260 -14.895 -3.911 1.00 97.19 96 VAL A C 1
ATOM 752 O O . VAL A 1 96 ? 2.539 -15.126 -5.084 1.00 97.19 96 VAL A O 1
ATOM 755 N N . ASP A 1 97 ? 1.129 -15.287 -3.333 1.00 96.75 97 ASP A N 1
ATOM 756 C CA . ASP A 1 97 ? 0.053 -16.024 -4.010 1.00 96.75 97 ASP A CA 1
ATOM 757 C C . ASP A 1 97 ? -0.968 -15.090 -4.680 1.00 96.75 97 ASP A C 1
ATOM 759 O O . ASP A 1 97 ? -1.886 -15.540 -5.362 1.00 96.75 97 ASP A O 1
ATOM 763 N N . GLY A 1 98 ? -0.831 -13.786 -4.448 1.00 97.44 98 GLY A N 1
ATOM 764 C CA . GLY A 1 98 ? -1.656 -12.756 -5.054 1.00 97.44 98 GLY A CA 1
ATOM 765 C C . GLY A 1 98 ? -1.438 -11.390 -4.417 1.00 97.44 98 GLY A C 1
ATOM 766 O O . GLY A 1 98 ? -0.714 -11.242 -3.424 1.00 97.44 98 GLY A O 1
ATOM 767 N N . VAL A 1 99 ? -2.121 -10.395 -4.978 1.00 98.25 99 VAL A N 1
ATOM 768 C CA . VAL A 1 99 ? -2.022 -8.991 -4.575 1.00 98.25 99 VAL A CA 1
ATOM 769 C C . VAL A 1 99 ? -3.395 -8.452 -4.192 1.00 98.25 99 VAL A C 1
ATOM 771 O O . VAL A 1 99 ? -4.377 -8.639 -4.907 1.00 98.25 99 VAL A O 1
ATOM 774 N N . ILE A 1 100 ? -3.445 -7.750 -3.068 1.00 96.38 100 ILE A N 1
ATOM 775 C CA . ILE A 1 100 ? -4.599 -7.0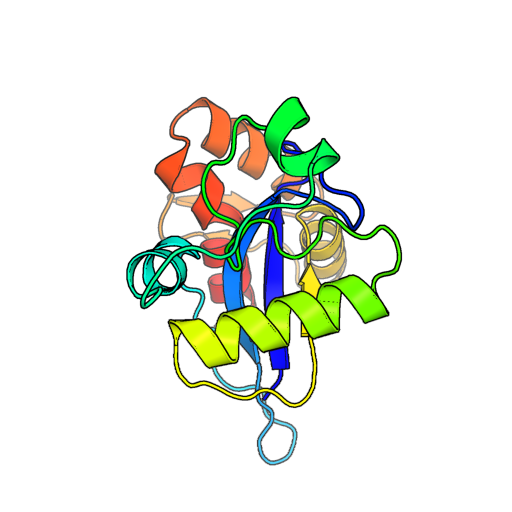10 -2.565 1.00 96.38 100 ILE A CA 1
ATOM 776 C C . ILE A 1 100 ? -4.199 -5.537 -2.551 1.00 96.38 100 ILE A C 1
ATOM 778 O O . ILE A 1 100 ? -3.119 -5.211 -2.072 1.00 96.38 100 ILE A O 1
ATOM 782 N N . ALA A 1 101 ? -5.047 -4.641 -3.046 1.00 95.38 101 ALA A N 1
ATOM 783 C CA . ALA A 1 101 ? -4.855 -3.203 -2.879 1.00 95.38 101 ALA A CA 1
ATOM 784 C C . ALA A 1 101 ? -5.916 -2.647 -1.931 1.00 95.38 101 ALA A C 1
ATOM 786 O O . ALA A 1 101 ? -7.091 -3.000 -2.035 1.00 95.38 101 ALA A O 1
ATOM 787 N N . ILE A 1 102 ? -5.485 -1.799 -1.003 1.00 93.25 102 ILE A N 1
ATOM 788 C CA . ILE A 1 102 ? -6.350 -1.094 -0.061 1.00 93.25 102 ILE A CA 1
ATOM 789 C C . ILE A 1 102 ? -6.023 0.393 -0.081 1.00 93.25 102 ILE A C 1
ATOM 791 O O . ILE A 1 102 ? -4.878 0.788 -0.299 1.00 93.25 102 ILE A O 1
ATOM 795 N N . ASP A 1 103 ? -7.029 1.204 0.201 1.00 91.12 103 ASP A N 1
ATOM 796 C CA . ASP A 1 103 ? -6.930 2.654 0.288 1.00 91.12 103 ASP A CA 1
ATOM 797 C C . ASP A 1 103 ? -7.619 3.154 1.576 1.00 91.12 103 ASP A C 1
ATOM 799 O O . ASP A 1 103 ? -8.212 2.360 2.327 1.00 91.12 1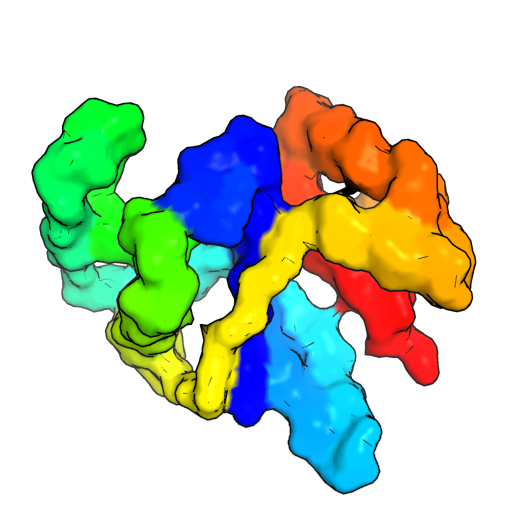03 ASP A O 1
ATOM 803 N N . PRO A 1 104 ? -7.557 4.462 1.880 1.00 89.50 104 PRO A N 1
ATOM 804 C CA . PRO A 1 104 ? -8.212 4.989 3.066 1.00 89.50 104 PRO A CA 1
ATOM 805 C C . PRO A 1 104 ? -9.738 4.816 3.075 1.00 89.50 104 PRO A C 1
ATOM 807 O O . PRO A 1 104 ? -10.323 4.678 4.148 1.00 89.50 104 PRO A O 1
ATOM 810 N N . PHE A 1 105 ? -10.396 4.760 1.912 1.00 91.06 105 PHE A N 1
ATOM 811 C CA . PHE A 1 105 ? -11.844 4.543 1.833 1.00 91.06 105 PHE A CA 1
ATOM 812 C C . PHE A 1 105 ? -12.235 3.123 2.244 1.00 91.06 105 PHE A C 1
ATOM 814 O O . PHE A 1 105 ? -13.248 2.929 2.920 1.00 91.06 105 PHE A O 1
ATOM 821 N N . PHE A 1 106 ? -11.441 2.122 1.862 1.00 91.44 106 PHE A N 1
ATOM 822 C CA . PHE A 1 106 ? -11.619 0.750 2.316 1.00 91.44 106 PHE A CA 1
ATOM 823 C C . PHE A 1 106 ? -11.506 0.662 3.840 1.00 91.44 106 PHE A C 1
ATOM 825 O O . PHE A 1 106 ? -12.379 0.081 4.482 1.00 91.44 106 PHE A O 1
ATOM 832 N N . ILE A 1 107 ? -10.493 1.298 4.434 1.00 90.75 107 ILE A N 1
ATOM 833 C CA . ILE A 1 107 ? -10.325 1.300 5.892 1.00 90.75 107 ILE A CA 1
ATOM 834 C C . ILE A 1 107 ? -11.477 2.024 6.597 1.00 90.75 107 ILE A C 1
ATOM 836 O O . ILE A 1 107 ? -12.038 1.468 7.541 1.00 90.75 107 ILE A O 1
ATOM 840 N N . SER A 1 108 ? -11.925 3.178 6.090 1.00 93.25 108 SER A N 1
ATOM 841 C CA . SER A 1 108 ? -13.146 3.841 6.573 1.00 93.25 108 SER A CA 1
ATOM 842 C C . SER A 1 108 ? -14.350 2.894 6.594 1.00 93.25 108 SER A C 1
ATOM 844 O O . SER A 1 108 ? -15.105 2.885 7.563 1.00 93.25 108 SER A O 1
ATOM 846 N N . LYS A 1 109 ? -14.523 2.055 5.562 1.00 93.94 109 LYS A N 1
ATOM 847 C CA . LYS A 1 109 ? -15.608 1.061 5.525 1.00 93.94 109 LYS A CA 1
ATOM 848 C C . LYS A 1 109 ? -15.438 -0.018 6.586 1.00 93.94 109 LYS A C 1
ATOM 850 O O . LYS A 1 109 ? -16.419 -0.359 7.237 1.00 93.94 109 LYS A O 1
ATOM 855 N N . ILE A 1 110 ? -14.231 -0.534 6.802 1.00 91.62 110 ILE A N 1
ATOM 856 C CA . ILE A 1 110 ? -13.997 -1.524 7.864 1.00 91.62 110 ILE A CA 1
ATOM 857 C C . ILE A 1 110 ? -14.306 -0.927 9.246 1.00 91.62 110 ILE A C 1
ATOM 859 O O . ILE A 1 110 ? -14.967 -1.582 10.050 1.00 91.62 110 ILE A O 1
ATOM 863 N N . LEU A 1 111 ? -13.947 0.340 9.484 1.00 94.31 111 LEU A N 1
ATOM 864 C CA . LEU A 1 111 ? -14.238 1.049 10.737 1.00 94.31 111 LEU A CA 1
ATOM 865 C C . LEU A 1 111 ? -15.741 1.220 11.018 1.00 94.31 111 LEU A C 1
ATOM 867 O O . LEU A 1 111 ? -16.122 1.402 12.172 1.00 94.31 111 LEU A O 1
ATOM 871 N N . THR A 1 112 ? -16.618 1.100 10.011 1.00 95.50 112 THR A N 1
ATOM 872 C CA . THR A 1 112 ? -18.077 1.052 10.251 1.00 95.50 112 THR A CA 1
ATOM 873 C C . THR A 1 112 ? -18.514 -0.210 10.995 1.00 95.50 112 THR A C 1
ATOM 875 O O . THR A 1 112 ? -19.540 -0.198 11.668 1.00 95.50 112 THR A O 1
ATOM 878 N N . VAL A 1 113 ? -17.735 -1.290 10.881 1.00 93.69 113 VAL A N 1
ATOM 879 C CA . VAL A 1 113 ? -18.016 -2.593 11.493 1.00 93.69 113 VAL A CA 1
ATOM 880 C C . VAL A 1 113 ? -17.208 -2.777 12.772 1.00 93.69 113 VAL A C 1
ATOM 882 O O . VAL A 1 113 ? -17.747 -3.235 13.775 1.00 93.69 113 VAL A O 1
ATOM 885 N N . THR A 1 114 ? -15.922 -2.418 12.755 1.00 91.12 114 THR A N 1
ATOM 886 C CA . THR A 1 114 ? -15.027 -2.607 13.909 1.00 91.12 114 THR A CA 1
ATOM 887 C C . THR A 1 114 ? -15.181 -1.522 14.971 1.00 91.12 114 THR A C 1
ATOM 889 O O . THR A 1 114 ? -14.771 -1.724 16.109 1.00 91.12 114 THR A O 1
ATOM 892 N N . GLY A 1 115 ? -15.764 -0.376 14.611 1.00 94.06 115 GLY A N 1
ATOM 893 C CA . GLY A 1 115 ? -15.794 0.812 15.453 1.00 94.06 115 GLY A CA 1
ATOM 894 C C . GLY A 1 115 ? -14.476 1.600 15.419 1.00 94.06 115 GLY A C 1
ATOM 895 O O . GLY A 1 115 ? -13.560 1.250 14.667 1.00 94.06 115 GLY A O 1
ATOM 896 N N . PRO A 1 116 ? -14.391 2.690 16.206 1.00 95.75 116 PRO A N 1
ATOM 897 C CA . PRO A 1 116 ? -13.219 3.558 16.257 1.00 95.75 116 PRO A CA 1
ATOM 898 C C . PRO A 1 116 ? -11.960 2.830 16.732 1.00 95.75 116 PRO A C 1
ATOM 900 O O . PRO A 1 116 ? -12.026 1.956 17.596 1.00 95.75 116 PRO A O 1
ATOM 903 N N . VAL A 1 117 ? -10.806 3.251 16.221 1.00 94.94 117 VAL A N 1
ATOM 904 C CA . VAL A 1 117 ? -9.497 2.703 16.583 1.00 94.94 117 VAL A CA 1
ATOM 905 C C . VAL A 1 117 ? -8.566 3.811 17.067 1.00 94.94 117 VAL A C 1
ATOM 907 O O . VAL A 1 117 ? -8.540 4.913 16.516 1.00 94.94 117 VAL A O 1
ATOM 910 N N . GLN A 1 118 ? -7.791 3.519 18.109 1.00 95.31 118 GLN A N 1
ATOM 911 C CA . GLN A 1 118 ? -6.686 4.371 18.531 1.00 95.31 118 GLN A CA 1
ATOM 912 C C . GLN A 1 118 ? -5.442 4.014 17.716 1.00 95.31 118 GLN A C 1
ATOM 914 O O . GLN A 1 118 ? -5.102 2.839 17.615 1.00 95.31 118 GLN A O 1
ATOM 919 N N . VAL A 1 119 ? -4.760 5.017 17.166 1.00 93.06 119 VAL A N 1
ATOM 920 C CA . VAL A 1 119 ? -3.500 4.885 16.423 1.00 93.06 119 VAL A CA 1
ATOM 921 C C . VAL A 1 119 ? -2.355 5.325 17.345 1.00 93.06 119 VAL A C 1
ATOM 923 O O . VAL A 1 119 ? -2.097 6.527 17.465 1.00 93.06 119 VAL A O 1
ATOM 926 N N . PRO A 1 120 ? -1.674 4.401 18.052 1.00 92.12 120 PRO A N 1
ATOM 927 C CA . PRO A 1 120 ? -0.727 4.765 19.107 1.00 92.12 120 PRO A CA 1
ATOM 928 C C . PRO A 1 120 ? 0.458 5.592 18.606 1.00 92.12 120 PRO A C 1
ATOM 930 O O . PRO A 1 120 ? 0.941 6.462 19.323 1.00 92.12 120 PRO A O 1
ATOM 933 N N . GLU A 1 121 ? 0.909 5.346 17.373 1.00 90.88 121 GLU A N 1
ATOM 934 C CA . GLU A 1 121 ? 2.054 6.026 16.766 1.00 90.88 121 GLU A CA 1
ATOM 935 C C . GLU A 1 121 ? 1.841 7.540 16.585 1.00 90.88 121 GLU A C 1
ATOM 937 O O . GLU A 1 121 ? 2.818 8.287 16.534 1.00 90.88 121 GLU A O 1
ATOM 942 N N . THR A 1 122 ? 0.591 8.006 16.503 1.00 92.00 122 THR A N 1
ATOM 943 C CA . THR A 1 122 ? 0.254 9.433 16.334 1.00 92.00 122 THR A CA 1
ATOM 944 C C . THR A 1 122 ? -0.633 9.998 17.442 1.00 92.00 122 THR A C 1
ATOM 946 O O . THR A 1 122 ? -0.814 11.217 17.513 1.00 92.00 122 THR A O 1
ATOM 949 N N . GLY A 1 123 ? -1.185 9.134 18.298 1.00 93.19 123 GLY A N 1
ATOM 950 C CA . GLY A 1 123 ? -2.141 9.490 19.345 1.00 93.19 123 GLY A CA 1
ATOM 951 C C . GLY A 1 123 ? -3.559 9.769 18.838 1.00 93.19 123 GLY A C 1
ATOM 952 O O . GLY A 1 123 ? -4.412 10.147 19.639 1.00 93.19 123 GLY A O 1
ATOM 953 N N . ASP A 1 124 ? -3.827 9.590 17.541 1.00 95.38 124 ASP A N 1
ATOM 954 C CA . ASP A 1 124 ? -5.154 9.827 16.971 1.00 95.38 124 ASP A CA 1
ATOM 955 C C . ASP A 1 124 ? -6.153 8.752 17.402 1.00 95.38 124 ASP A C 1
ATOM 957 O O . ASP A 1 124 ? -5.810 7.579 17.555 1.00 95.38 124 ASP A O 1
ATOM 961 N N . VAL A 1 125 ? -7.419 9.144 17.520 1.00 96.44 125 VAL A N 1
ATOM 962 C CA . VAL A 1 125 ? -8.555 8.220 17.535 1.00 96.44 125 VAL A CA 1
ATOM 963 C C . VAL A 1 125 ? -9.358 8.493 16.276 1.00 96.44 125 VAL A C 1
ATOM 965 O O . VAL A 1 125 ? -9.796 9.621 16.054 1.00 96.44 125 VAL A O 1
ATOM 968 N N . VAL A 1 126 ? -9.514 7.472 15.441 1.00 96.06 126 VAL A N 1
ATOM 969 C CA . VAL A 1 126 ? -10.162 7.586 14.133 1.00 96.06 126 VAL A CA 1
ATOM 970 C C . VAL A 1 126 ? -11.324 6.618 14.020 1.00 96.06 126 VAL A C 1
ATOM 972 O O . VAL A 1 126 ? -11.260 5.476 14.469 1.00 96.06 126 VAL A O 1
ATOM 975 N N . ASP A 1 127 ? -12.393 7.089 13.399 1.00 96.31 127 ASP A N 1
ATOM 976 C CA . ASP A 1 127 ? -13.587 6.323 13.068 1.00 96.31 127 ASP A CA 1
ATOM 977 C C . ASP A 1 127 ? -13.835 6.344 11.552 1.00 96.31 127 ASP A C 1
ATOM 979 O O . ASP A 1 127 ? -13.074 6.937 10.783 1.00 96.31 127 ASP A O 1
ATOM 983 N N . ALA A 1 128 ? -14.922 5.715 11.107 1.00 96.38 128 ALA A N 1
ATOM 984 C CA . ALA A 1 128 ? -15.277 5.658 9.692 1.00 96.38 128 ALA A CA 1
ATOM 985 C C . ALA A 1 128 ? -15.372 7.040 9.011 1.00 96.38 128 ALA A C 1
ATOM 987 O O . ALA A 1 128 ? -15.066 7.151 7.821 1.00 96.38 128 ALA A O 1
ATOM 988 N N . ASN A 1 129 ? -15.766 8.081 9.754 1.00 96.44 129 ASN A N 1
ATOM 989 C CA . ASN A 1 129 ? -16.023 9.428 9.237 1.00 96.44 129 ASN A CA 1
ATOM 990 C C . ASN A 1 129 ? -14.770 10.312 9.229 1.00 96.44 129 ASN A C 1
ATOM 992 O O . ASN A 1 129 ? -14.641 11.202 8.391 1.00 96.44 129 ASN A O 1
ATOM 996 N N . THR A 1 130 ? -13.861 10.085 10.173 1.00 95.62 130 THR A N 1
ATOM 997 C CA . THR A 1 130 ? -12.666 10.910 10.397 1.00 95.62 130 THR A CA 1
ATOM 998 C C . THR A 1 130 ? -11.410 10.305 9.788 1.00 95.62 130 THR A C 1
ATOM 1000 O O . THR A 1 130 ? -10.451 11.026 9.540 1.00 95.62 130 THR A O 1
ATOM 1003 N N . PHE A 1 131 ? -11.394 9.000 9.502 1.00 93.69 131 PHE A N 1
ATOM 1004 C CA . PHE A 1 131 ? -10.190 8.310 9.044 1.00 93.69 131 PHE A CA 1
ATOM 1005 C C . PHE A 1 131 ? -9.548 8.953 7.807 1.00 93.69 131 PHE A C 1
ATOM 1007 O O . PHE A 1 131 ? -8.348 9.233 7.801 1.00 93.69 131 PHE A O 1
ATOM 1014 N N . PHE A 1 132 ? -10.349 9.228 6.776 1.00 90.69 132 PHE A N 1
ATOM 1015 C CA . PHE A 1 132 ? -9.868 9.825 5.533 1.00 90.69 132 PHE A CA 1
ATOM 1016 C C . PHE A 1 132 ? -9.272 11.221 5.756 1.00 90.69 132 PHE A C 1
ATOM 1018 O O . PHE A 1 132 ? -8.131 11.475 5.374 1.00 90.69 132 PHE A O 1
ATOM 1025 N N . THR A 1 133 ? -10.015 12.115 6.413 1.00 91.38 133 THR A N 1
ATOM 1026 C CA . THR A 1 133 ? -9.578 13.499 6.645 1.00 91.38 133 THR A CA 1
ATOM 1027 C C . THR A 1 133 ? -8.372 13.560 7.574 1.00 91.38 133 THR A C 1
ATOM 1029 O O . THR A 1 133 ? -7.443 14.316 7.307 1.00 91.38 133 THR A O 1
ATOM 1032 N N . THR A 1 134 ? -8.319 12.720 8.608 1.00 92.50 134 THR A N 1
ATOM 1033 C CA . THR A 1 134 ? -7.140 12.595 9.471 1.00 92.50 134 THR A CA 1
ATOM 1034 C C . THR A 1 134 ? -5.930 12.096 8.687 1.00 92.50 134 THR A C 1
ATOM 1036 O O . THR A 1 134 ? -4.850 12.659 8.836 1.00 92.50 134 THR A O 1
ATOM 1039 N N . THR A 1 135 ? -6.097 11.101 7.807 1.00 89.69 135 THR A N 1
ATOM 1040 C CA . THR A 1 135 ? -5.005 10.611 6.948 1.00 89.69 135 THR A CA 1
ATOM 1041 C C . THR A 1 135 ? -4.447 11.738 6.077 1.00 89.69 135 THR A C 1
ATOM 1043 O O . THR A 1 135 ? -3.237 11.962 6.079 1.00 89.69 135 THR A O 1
ATOM 1046 N N . LEU A 1 136 ? -5.318 12.489 5.393 1.00 86.94 136 LEU A N 1
ATOM 1047 C CA . LEU A 1 136 ? -4.914 13.629 4.565 1.00 86.94 136 LEU A CA 1
ATOM 1048 C C . LEU A 1 136 ? -4.197 14.709 5.380 1.00 86.94 136 LEU A C 1
ATOM 1050 O O . LEU A 1 136 ? -3.089 15.105 5.029 1.00 86.94 136 LEU A O 1
ATOM 1054 N N . ASN A 1 137 ? -4.772 15.120 6.512 1.00 90.44 137 ASN A N 1
ATOM 1055 C CA . ASN A 1 137 ? -4.166 16.123 7.389 1.00 90.44 137 ASN A CA 1
ATOM 1056 C C . ASN A 1 137 ? -2.774 15.685 7.868 1.00 90.44 137 ASN A C 1
ATOM 1058 O O . ASN A 1 137 ? -1.858 16.499 7.964 1.00 90.44 137 ASN A O 1
ATOM 1062 N N . ARG A 1 138 ? -2.586 14.391 8.161 1.00 89.94 138 ARG A N 1
ATOM 1063 C CA . ARG A 1 138 ? -1.278 13.855 8.551 1.00 89.94 138 ARG A CA 1
ATOM 1064 C C . ARG A 1 138 ? -0.276 13.920 7.402 1.00 89.94 138 ARG A C 1
ATOM 1066 O O . ARG A 1 138 ? 0.869 14.258 7.671 1.00 89.94 138 ARG A O 1
ATOM 1073 N N . VAL A 1 139 ? -0.687 13.654 6.158 1.00 85.12 139 VAL A N 1
ATOM 1074 C CA . VAL A 1 139 ? 0.175 13.822 4.970 1.00 85.12 139 VAL A CA 1
ATOM 1075 C C . VAL A 1 139 ? 0.581 15.283 4.782 1.00 85.12 139 VAL A C 1
ATOM 1077 O O . VAL A 1 139 ? 1.742 15.545 4.484 1.00 85.12 139 VAL A O 1
ATOM 1080 N N . GLU A 1 140 ? -0.334 16.229 4.994 1.00 85.12 140 GLU A N 1
ATOM 1081 C CA . GLU A 1 140 ? -0.044 17.662 4.859 1.00 85.12 140 GLU A CA 1
ATOM 1082 C C . GLU A 1 140 ? 0.911 18.186 5.941 1.00 85.12 140 GLU A C 1
ATOM 1084 O O . GLU A 1 140 ? 1.819 18.960 5.640 1.00 85.12 140 GLU A O 1
ATOM 1089 N N . VAL A 1 141 ? 0.724 17.764 7.196 1.00 89.50 141 VAL A N 1
ATOM 1090 C CA . VAL A 1 141 ? 1.553 18.206 8.331 1.00 89.50 141 VAL A CA 1
ATOM 1091 C C . VAL A 1 141 ? 2.932 17.548 8.312 1.00 89.50 141 VAL A C 1
ATOM 1093 O O . VAL A 1 141 ? 3.942 18.217 8.525 1.00 89.50 141 VAL A O 1
ATOM 1096 N N . ASP A 1 142 ? 2.977 16.237 8.083 1.00 86.19 142 ASP A N 1
ATOM 1097 C CA . ASP A 1 142 ? 4.207 15.455 8.010 1.00 86.19 142 ASP A CA 1
ATOM 1098 C C . 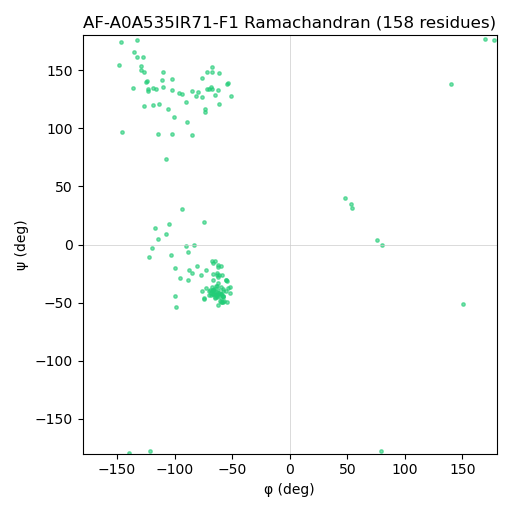ASP A 1 142 ? 4.032 14.327 6.979 1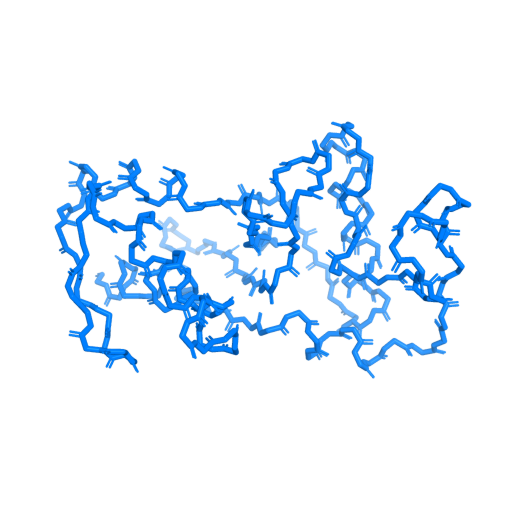.00 86.19 142 ASP A C 1
ATOM 1100 O O . ASP A 1 142 ? 3.519 13.249 7.306 1.00 86.19 142 ASP A O 1
ATOM 1104 N N . PRO A 1 143 ? 4.501 14.526 5.733 1.00 80.88 143 PRO A N 1
ATOM 1105 C CA . PRO A 1 143 ? 4.359 13.536 4.671 1.00 80.88 143 PRO A CA 1
ATOM 1106 C C . PRO A 1 143 ? 4.932 12.159 5.025 1.00 80.88 143 PRO A C 1
ATOM 1108 O O . PRO A 1 143 ? 4.422 11.142 4.554 1.00 80.88 143 PRO A O 1
ATOM 1111 N N . ALA A 1 144 ? 5.978 12.090 5.855 1.00 80.06 144 ALA A N 1
ATOM 1112 C CA . ALA A 1 144 ? 6.575 10.818 6.246 1.00 80.06 144 ALA A CA 1
ATOM 1113 C C . ALA A 1 144 ? 5.670 10.045 7.216 1.00 80.06 144 ALA A C 1
ATOM 1115 O O . ALA A 1 144 ? 5.571 8.818 7.114 1.00 80.06 144 ALA A O 1
ATOM 1116 N N . VAL A 1 145 ? 4.997 10.751 8.128 1.00 82.19 145 VAL A N 1
ATOM 1117 C CA . VAL A 1 145 ? 4.002 10.172 9.041 1.00 82.19 145 VAL A CA 1
ATOM 1118 C C . VAL A 1 145 ? 2.704 9.858 8.303 1.00 82.19 145 VAL A C 1
ATOM 1120 O O . VAL A 1 145 ? 2.199 8.744 8.431 1.00 82.19 145 VAL A O 1
ATOM 1123 N N . GLY A 1 146 ? 2.188 10.780 7.489 1.00 81.38 146 GLY A N 1
ATOM 1124 C CA . GLY A 1 146 ? 0.947 10.595 6.737 1.00 81.38 146 GLY A CA 1
ATOM 1125 C C . GLY A 1 146 ? 0.978 9.382 5.811 1.00 81.38 146 GLY A C 1
ATOM 1126 O O . GLY A 1 146 ? 0.076 8.548 5.864 1.00 81.38 146 GLY A O 1
ATOM 1127 N N . LYS A 1 147 ? 2.078 9.184 5.070 1.00 76.94 147 LYS A N 1
ATOM 1128 C CA . LYS A 1 147 ? 2.271 7.998 4.209 1.00 76.94 147 LYS A CA 1
ATOM 1129 C C . LYS A 1 147 ? 2.300 6.670 4.980 1.00 76.94 147 LYS A C 1
ATOM 1131 O O . LYS A 1 147 ? 2.126 5.608 4.387 1.00 76.94 147 LYS A O 1
ATOM 1136 N N . ARG A 1 148 ? 2.519 6.709 6.299 1.00 82.94 148 ARG A N 1
ATOM 1137 C CA . ARG A 1 148 ? 2.495 5.543 7.202 1.00 82.94 148 ARG A CA 1
ATOM 1138 C C . ARG A 1 148 ? 1.212 5.452 8.023 1.00 82.94 148 ARG A C 1
ATOM 1140 O O . ARG A 1 148 ? 0.984 4.435 8.668 1.00 82.94 148 ARG A O 1
ATOM 1147 N N . PHE A 1 149 ? 0.362 6.474 8.005 1.00 88.69 149 PHE A N 1
ATOM 1148 C CA . PHE A 1 149 ? -0.822 6.526 8.856 1.00 88.69 149 PHE A CA 1
ATOM 1149 C C . PHE A 1 149 ? -1.791 5.375 8.561 1.00 88.69 149 PHE A C 1
ATOM 1151 O O . PHE A 1 149 ? -2.262 4.701 9.477 1.00 88.69 149 PHE A O 1
ATOM 1158 N N . LEU A 1 150 ? -1.992 5.070 7.274 1.00 85.88 150 LEU A N 1
ATOM 1159 C CA . LEU A 1 150 ? -2.786 3.925 6.823 1.00 85.88 150 LEU A CA 1
ATOM 1160 C C . LEU A 1 150 ? -2.249 2.593 7.373 1.00 85.88 150 LEU A C 1
ATOM 1162 O O . LEU A 1 150 ? -3.010 1.726 7.798 1.00 85.88 150 LEU A O 1
ATOM 1166 N N . SER A 1 151 ? -0.926 2.443 7.404 1.00 83.62 151 SER A N 1
ATOM 1167 C CA . SER A 1 151 ? -0.223 1.296 7.976 1.00 83.62 151 SER A CA 1
ATOM 1168 C C . SER A 1 151 ? -0.431 1.176 9.487 1.00 83.62 151 SER A C 1
ATOM 1170 O O . SER A 1 151 ? -0.732 0.086 9.975 1.00 83.62 151 SER A O 1
ATOM 1172 N N . TYR A 1 152 ? -0.301 2.281 10.224 1.00 88.44 152 TYR A N 1
ATOM 1173 C CA . TYR A 1 152 ? -0.485 2.306 11.677 1.00 88.44 152 TYR A CA 1
ATOM 1174 C C . TYR A 1 152 ? -1.917 1.950 12.072 1.00 88.44 152 TYR A C 1
ATOM 1176 O O . TYR A 1 152 ? -2.128 1.095 12.931 1.00 88.44 152 TYR A O 1
ATOM 1184 N N . ALA A 1 153 ? -2.903 2.524 11.384 1.00 88.38 153 ALA A N 1
ATOM 1185 C CA . ALA A 1 153 ? -4.302 2.219 11.637 1.00 88.38 153 ALA A CA 1
ATOM 1186 C C . ALA A 1 153 ? -4.651 0.763 11.314 1.00 88.38 153 ALA A C 1
ATOM 1188 O O . ALA A 1 153 ? -5.257 0.091 12.143 1.00 88.38 153 ALA A O 1
ATOM 1189 N N . ALA A 1 154 ? -4.201 0.238 10.166 1.00 83.25 154 ALA A N 1
ATOM 1190 C CA . ALA A 1 154 ? -4.406 -1.169 9.828 1.00 83.25 154 ALA A CA 1
ATOM 1191 C C . ALA A 1 154 ? -3.810 -2.096 10.901 1.00 83.25 154 ALA A C 1
ATOM 1193 O O . ALA A 1 154 ? -4.474 -3.018 11.366 1.00 83.25 154 ALA A O 1
ATOM 1194 N N . LYS A 1 155 ? -2.582 -1.822 11.359 1.00 84.88 155 LYS A N 1
ATOM 1195 C CA . LYS A 1 155 ? -1.948 -2.585 12.442 1.00 84.88 155 LYS A CA 1
ATOM 1196 C C . LYS A 1 155 ? -2.758 -2.526 13.743 1.00 84.88 155 LYS A C 1
ATOM 1198 O O . LYS A 1 155 ? -2.918 -3.559 14.386 1.00 84.88 155 LYS A O 1
ATOM 1203 N N . ALA A 1 156 ? -3.276 -1.356 14.117 1.00 87.69 156 ALA A N 1
ATOM 1204 C CA . ALA A 1 156 ? -4.089 -1.191 15.321 1.00 87.69 156 ALA A CA 1
ATOM 1205 C C . ALA A 1 156 ? -5.425 -1.954 15.239 1.00 87.69 156 ALA A C 1
ATOM 1207 O O . ALA A 1 156 ? -5.842 -2.567 16.216 1.00 87.69 156 ALA A O 1
ATOM 1208 N N . MET A 1 157 ? -6.061 -1.988 14.065 1.00 84.19 157 MET A N 1
ATOM 1209 C CA . MET A 1 157 ? -7.330 -2.697 13.848 1.00 84.19 157 MET A CA 1
ATOM 1210 C C . MET A 1 157 ? -7.202 -4.222 13.961 1.00 84.19 157 MET A C 1
ATOM 1212 O O . MET A 1 157 ? -8.156 -4.883 14.359 1.00 84.19 157 MET A O 1
ATOM 1216 N N . PHE A 1 158 ? -6.036 -4.779 13.619 1.00 78.44 158 PHE A N 1
ATOM 1217 C CA . PHE A 1 158 ? -5.777 -6.226 13.623 1.00 78.44 158 PHE A CA 1
ATOM 1218 C C . PHE A 1 158 ? -4.913 -6.691 14.809 1.00 78.44 158 PHE A C 1
ATOM 1220 O O . PHE A 1 158 ? -4.320 -7.768 14.756 1.00 78.44 158 PHE A O 1
ATOM 1227 N N . ALA A 1 159 ? -4.796 -5.883 15.867 1.00 74.25 159 ALA A N 1
ATOM 1228 C CA . ALA A 1 159 ? -4.020 -6.215 17.066 1.00 74.25 159 ALA A CA 1
ATOM 1229 C C . ALA A 1 159 ? -4.781 -7.089 18.092 1.00 74.25 159 ALA A C 1
ATOM 1231 O O . ALA A 1 159 ? -4.215 -7.422 19.137 1.00 74.25 159 ALA A O 1
ATOM 1232 N N . HIS A 1 160 ? -6.038 -7.448 17.809 1.00 57.84 160 HIS A N 1
ATOM 1233 C CA . HIS A 1 160 ? -6.943 -8.234 18.659 1.00 57.84 160 HIS A CA 1
ATOM 1234 C C . HIS A 1 160 ? -7.318 -9.562 17.996 1.00 57.84 160 HIS A C 1
ATOM 1236 O O . HIS A 1 160 ? -7.568 -10.530 18.750 1.00 57.84 160 HIS A O 1
#

Solvent-accessible surface area (backbone atoms only — not comparable to full-atom values): 8580 Å² total; per-residue (Å²): 82,29,39,34,39,38,23,38,64,88,48,71,38,56,70,53,23,35,32,48,24,32,30,49,46,39,70,58,98,87,42,73,49,74,59,57,62,44,56,34,62,80,34,49,77,50,44,91,64,76,40,78,40,58,69,67,55,24,70,75,69,68,40,80,50,45,44,48,47,62,27,39,64,44,65,51,58,71,60,13,39,53,39,30,51,50,32,38,34,65,28,64,72,44,87,61,82,44,69,46,79,45,40,55,69,57,51,20,56,49,22,69,76,73,42,67,44,62,25,80,94,77,69,46,76,35,34,40,84,43,35,50,60,52,39,52,52,33,31,74,77,37,53,76,56,17,55,38,40,67,48,48,43,53,34,49,72,60,72,121

Foldseek 3Di:
DAKEFEAEQVADALQRHFRQKIWDWDDDPNDIDQTDIDGQCVQFVQQPDFDADDPVCCVPVVDRGDALRRLRNDNPVVSSFVSNQVRCCRRVVDHDPTYHYDYQLNVLVVLVVLPWFQQVVVRDIDGSVCSSVVLVVCCVVPVVCSSCSSVSRVSRSSVD

Radius of gyration: 15.66 Å; Cα contacts (8 Å, |Δi|>4): 288; chains: 1; bounding box: 38×41×41 Å

pLDDT: mean 90.82, std 6.02, range [57.84, 98.31]